Protein AF-A0A1X9MBA4-F1 (afdb_monomer)

Organism: NCBI:txid199441

Foldseek 3Di:
DDPVVVVVLLVLLVVLLVVLVVVLVVVVVDVDDDVVVLVVSLVSLVVSLVVLVVLCPDPVNVVCNVSSVVSNVSSVVSNVCSVVPD

Secondary structure (DSSP, 8-state):
--HHHHHHHHHHHHHHHHHHHHHHHHHHH-TT--HHHHHHHHHHHHHHHHHHHHHHH-GGGGGGHHHHHHHHHHHHHHHHHHHH--

Sequence (86 aa):
MSDTYIQSILNQVQKTIDQSLTELMEVKMIRENDPTEFSYLQHELNELEEKLASLLQDQNCSSYYPSLQDAHKRICEVQDIMIKGI

Mean predicted aligned error: 6.04 Å

Nearest PDB structures (foldseek):
  4hwi-assembly1_B  TM=6.824E-01  e=1.021E+00  Arabidopsis thaliana
  6tb3-assembly1_BW  TM=7.707E-01  e=1.836E+00  Saccharomyces cerevisiae S288C
  4hwc-assembly1_A  TM=7.058E-01  e=1.369E+00  Arabidopsis thaliana
  1cnt-assembly1_4  TM=6.164E-01  e=1.148E+00  Homo sapiens
  8ver-assembly1_B  TM=4.782E-01  e=8.944E+00  Escherichia coli

Solvent-accessible surface area (backbone atoms only — not comparable to full-atom values): 4959 Å² total; per-residue (Å²): 137,56,73,68,55,56,52,51,49,53,52,49,51,54,51,54,50,54,49,49,54,48,50,56,53,45,49,74,75,38,100,72,69,59,72,62,62,58,50,49,49,53,50,53,50,51,56,50,43,55,52,40,54,54,48,72,69,37,79,90,39,62,92,45,41,67,62,48,50,51,51,43,53,51,46,53,53,51,51,50,44,65,72,69,5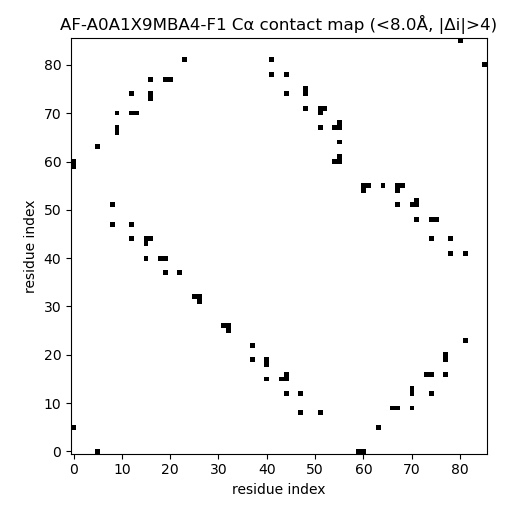4,133

Structure (mmCIF, N/CA/C/O backbone):
data_AF-A0A1X9MBA4-F1
#
_entry.id   AF-A0A1X9MBA4-F1
#
loop_
_atom_site.group_PDB
_atom_site.id
_atom_site.type_symbol
_atom_site.label_atom_id
_atom_site.label_alt_id
_atom_site.label_comp_id
_atom_site.label_asym_id
_atom_site.label_entity_id
_atom_site.label_seq_id
_atom_site.pdbx_PDB_ins_code
_atom_site.Cartn_x
_atom_site.Cartn_y
_atom_site.Cartn_z
_atom_site.occupancy
_atom_site.B_iso_or_equiv
_atom_site.auth_seq_id
_atom_site.auth_comp_id
_atom_site.auth_asym_id
_atom_site.auth_atom_id
_atom_site.pdbx_PDB_model_num
ATOM 1 N N . MET A 1 1 ? 12.408 8.965 -15.993 1.00 62.22 1 MET A N 1
ATOM 2 C CA . MET A 1 1 ? 12.108 8.959 -14.545 1.00 62.22 1 MET A CA 1
ATOM 3 C C . MET A 1 1 ? 13.402 8.733 -13.779 1.00 62.22 1 MET A C 1
ATOM 5 O O . MET A 1 1 ? 14.259 8.045 -14.315 1.00 62.22 1 MET A O 1
ATOM 9 N N . SER A 1 2 ? 13.594 9.343 -12.604 1.00 77.06 2 SER A N 1
ATOM 10 C CA . SER A 1 2 ? 14.776 9.067 -11.771 1.00 77.06 2 SER A CA 1
ATOM 11 C C . SER A 1 2 ? 14.486 7.931 -10.791 1.00 77.06 2 SER A C 1
ATOM 13 O O . SER A 1 2 ? 13.392 7.854 -10.235 1.00 77.06 2 SER A O 1
ATOM 15 N N . ASP A 1 3 ? 15.475 7.083 -10.527 1.00 81.50 3 ASP A N 1
ATOM 16 C CA . ASP A 1 3 ? 15.368 5.981 -9.559 1.00 81.50 3 ASP A CA 1
ATOM 17 C C . ASP A 1 3 ? 14.947 6.471 -8.162 1.00 81.50 3 ASP A C 1
ATOM 19 O O . ASP A 1 3 ? 14.171 5.825 -7.460 1.00 81.50 3 ASP A O 1
ATOM 23 N N . THR A 1 4 ? 15.385 7.677 -7.788 1.00 85.88 4 THR A N 1
ATOM 24 C CA . THR A 1 4 ? 14.998 8.359 -6.545 1.00 85.88 4 THR A CA 1
ATOM 25 C C . THR A 1 4 ? 13.497 8.633 -6.471 1.00 85.88 4 THR A C 1
ATOM 27 O O . THR A 1 4 ? 12.909 8.540 -5.396 1.00 85.88 4 THR A O 1
ATOM 30 N N . TYR A 1 5 ? 12.859 8.950 -7.601 1.00 87.00 5 TYR A N 1
ATOM 31 C CA . TYR A 1 5 ? 11.415 9.165 -7.653 1.00 87.00 5 TYR A CA 1
ATOM 32 C C . TYR A 1 5 ? 10.658 7.859 -7.403 1.00 87.00 5 TYR A C 1
ATOM 34 O O . TYR A 1 5 ? 9.779 7.822 -6.548 1.00 87.00 5 TYR A O 1
ATOM 42 N N . ILE A 1 6 ? 11.053 6.767 -8.064 1.00 85.75 6 ILE A N 1
ATOM 43 C CA . ILE A 1 6 ? 10.426 5.447 -7.882 1.00 85.75 6 ILE A CA 1
ATOM 44 C C . ILE A 1 6 ? 10.571 4.977 -6.431 1.00 85.75 6 ILE A C 1
ATOM 46 O O . ILE A 1 6 ? 9.601 4.536 -5.818 1.00 85.75 6 ILE A O 1
ATOM 50 N N . GLN A 1 7 ? 11.759 5.133 -5.845 1.00 89.19 7 GLN A N 1
ATOM 51 C CA . GLN A 1 7 ? 11.991 4.808 -4.436 1.00 89.19 7 GLN A CA 1
ATOM 52 C C . GLN A 1 7 ? 11.145 5.669 -3.492 1.00 89.19 7 GLN A C 1
ATOM 54 O O . GLN A 1 7 ? 10.623 5.157 -2.504 1.00 89.19 7 GLN A O 1
ATOM 59 N N . SER A 1 8 ? 10.973 6.958 -3.797 1.00 91.69 8 SER A N 1
ATOM 60 C CA . SER A 1 8 ? 10.089 7.836 -3.025 1.00 91.69 8 SER A CA 1
ATOM 61 C C . SER A 1 8 ? 8.641 7.350 -3.062 1.00 91.69 8 SER A C 1
ATOM 63 O O . SER A 1 8 ? 7.992 7.335 -2.020 1.00 91.69 8 SER A O 1
ATOM 65 N N . ILE A 1 9 ? 8.148 6.927 -4.231 1.00 90.69 9 ILE A N 1
ATOM 66 C CA . ILE A 1 9 ? 6.797 6.372 -4.368 1.00 90.69 9 ILE A CA 1
ATOM 67 C C . ILE A 1 9 ? 6.666 5.084 -3.557 1.00 90.69 9 ILE A C 1
ATOM 69 O O . ILE A 1 9 ? 5.752 4.975 -2.750 1.00 90.69 9 ILE A O 1
ATOM 73 N N . LEU A 1 10 ? 7.603 4.142 -3.687 1.00 91.12 10 LEU A N 1
ATOM 74 C CA . LEU A 1 10 ? 7.567 2.883 -2.931 1.00 91.12 10 LEU A CA 1
ATOM 75 C C . LEU A 1 10 ? 7.589 3.109 -1.410 1.00 91.12 10 LEU A C 1
ATOM 77 O O . LEU A 1 10 ? 6.845 2.459 -0.678 1.00 91.12 10 LEU A O 1
ATOM 81 N N . ASN A 1 11 ? 8.390 4.065 -0.932 1.00 93.38 11 ASN A N 1
ATOM 82 C CA . ASN A 1 11 ? 8.409 4.441 0.482 1.00 93.38 11 ASN A CA 1
ATOM 83 C C . ASN A 1 11 ? 7.083 5.061 0.933 1.00 93.38 11 ASN A C 1
ATOM 85 O O . ASN A 1 11 ? 6.618 4.778 2.036 1.00 93.38 11 ASN A O 1
ATOM 89 N N . GLN A 1 12 ? 6.473 5.900 0.093 1.00 92.44 12 GLN A N 1
ATOM 90 C CA . GLN A 1 12 ? 5.173 6.494 0.388 1.00 92.44 12 GLN A CA 1
ATOM 91 C C . GLN A 1 12 ? 4.082 5.422 0.460 1.00 92.44 12 GLN A C 1
ATOM 93 O O . GLN A 1 12 ? 3.316 5.414 1.416 1.00 92.44 12 GLN A O 1
ATOM 98 N N . VAL A 1 13 ? 4.080 4.468 -0.475 1.00 91.94 13 VAL A N 1
ATOM 99 C CA . VAL A 1 13 ? 3.169 3.315 -0.470 1.00 91.94 13 VAL A CA 1
ATOM 100 C C . VAL A 1 13 ? 3.290 2.522 0.820 1.00 91.94 13 VAL A C 1
ATOM 102 O O . VAL A 1 13 ? 2.286 2.284 1.485 1.00 91.94 13 VAL A O 1
ATOM 105 N N . GLN A 1 14 ? 4.512 2.152 1.206 1.00 91.88 14 GLN A N 1
ATOM 106 C CA . GLN A 1 14 ? 4.736 1.399 2.437 1.00 91.88 14 GLN A CA 1
ATOM 107 C C . GLN A 1 14 ? 4.21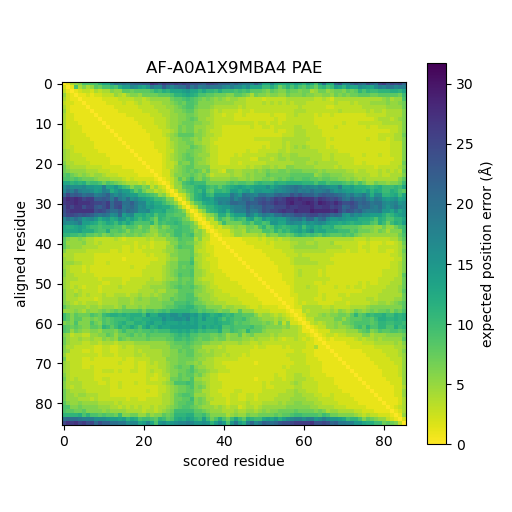8 2.167 3.661 1.00 91.88 14 GLN A C 1
ATOM 109 O O . GLN A 1 14 ? 3.509 1.595 4.483 1.00 91.88 14 GLN A O 1
ATOM 114 N N . LYS A 1 15 ? 4.499 3.473 3.746 1.00 94.25 15 LYS A N 1
ATOM 115 C CA . LYS A 1 15 ? 4.036 4.317 4.851 1.00 94.25 15 LYS A CA 1
ATOM 116 C C . LYS A 1 15 ? 2.50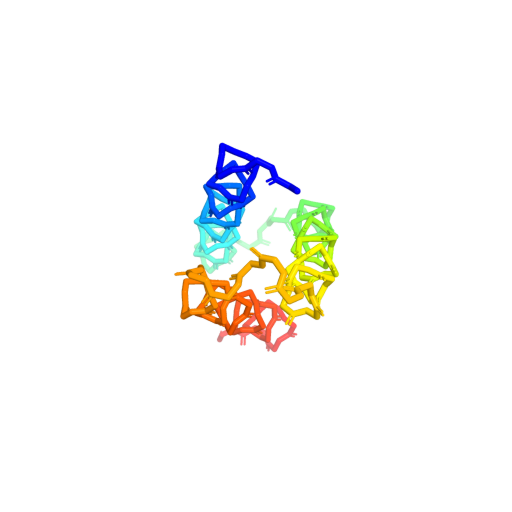6 4.398 4.921 1.00 94.25 15 LYS A C 1
ATOM 118 O O . LYS A 1 15 ? 1.953 4.205 6.000 1.00 94.25 15 LYS A O 1
ATOM 123 N N . THR A 1 16 ? 1.833 4.662 3.802 1.00 91.81 16 THR A N 1
ATOM 124 C CA . THR A 1 16 ? 0.365 4.769 3.760 1.00 91.81 16 THR A CA 1
ATOM 125 C C . THR A 1 16 ? -0.296 3.419 4.062 1.00 91.81 16 THR A C 1
ATOM 127 O O . THR A 1 16 ? -1.306 3.375 4.765 1.00 91.81 16 THR A O 1
ATOM 130 N N . ILE A 1 17 ? 0.293 2.301 3.617 1.00 91.19 17 ILE A N 1
ATOM 131 C CA . ILE A 1 17 ? -0.154 0.948 3.990 1.00 91.19 17 ILE A CA 1
ATOM 132 C C . ILE A 1 17 ? -0.031 0.727 5.499 1.00 91.19 17 ILE A C 1
ATOM 134 O O . ILE A 1 17 ? -0.993 0.288 6.125 1.00 91.19 17 ILE A O 1
ATOM 138 N N . ASP A 1 18 ? 1.119 1.046 6.093 1.00 91.12 18 ASP A N 1
ATOM 139 C CA . ASP A 1 18 ? 1.343 0.848 7.528 1.00 91.12 18 ASP A CA 1
ATOM 140 C C . ASP A 1 18 ? 0.377 1.696 8.371 1.00 91.12 18 ASP A C 1
ATOM 142 O O . ASP A 1 18 ? -0.165 1.216 9.369 1.00 91.12 18 ASP A O 1
ATOM 146 N N . GLN A 1 19 ? 0.095 2.929 7.936 1.00 90.00 19 GLN A N 1
ATOM 147 C CA . GLN A 1 19 ? -0.923 3.787 8.549 1.00 90.00 19 GLN A CA 1
ATOM 148 C C . GLN A 1 19 ? -2.324 3.175 8.423 1.00 90.00 19 GLN A C 1
ATOM 150 O O . GLN A 1 19 ? -3.020 3.041 9.423 1.00 90.00 19 GLN A O 1
ATOM 155 N N . SER A 1 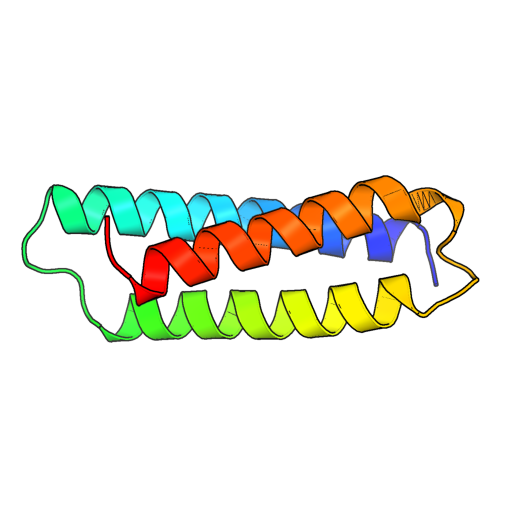20 ? -2.701 2.706 7.232 1.00 87.56 20 SER A N 1
ATOM 156 C CA . SER A 1 20 ? -4.008 2.078 6.986 1.00 87.56 20 SER A CA 1
ATOM 157 C C . SER A 1 20 ? -4.222 0.815 7.817 1.00 87.56 20 SER A C 1
ATOM 159 O O . SER A 1 20 ? -5.295 0.608 8.377 1.00 87.56 20 SER A O 1
ATOM 161 N N . LEU A 1 21 ? -3.196 -0.028 7.948 1.00 86.75 21 LEU A N 1
ATOM 162 C CA . LEU A 1 21 ? -3.255 -1.224 8.788 1.00 86.75 21 LEU A CA 1
ATOM 163 C C . LEU A 1 21 ? -3.331 -0.882 10.279 1.00 86.75 21 LEU A C 1
ATOM 165 O O . LEU A 1 21 ? -4.018 -1.582 11.022 1.00 86.75 21 LEU A O 1
ATOM 169 N N . THR A 1 22 ? -2.647 0.179 10.713 1.00 86.81 22 THR A N 1
ATOM 170 C CA . THR A 1 22 ? -2.724 0.671 12.096 1.00 86.81 22 THR A CA 1
ATOM 171 C C . THR A 1 22 ? -4.138 1.138 12.413 1.00 86.81 22 THR A C 1
ATOM 173 O O . THR A 1 22 ? -4.738 0.623 13.353 1.00 86.81 22 THR A O 1
ATOM 176 N N . GLU A 1 23 ? -4.722 1.982 11.563 1.00 81.12 23 GLU A N 1
ATOM 177 C CA . GLU A 1 23 ? -6.111 2.430 11.709 1.00 81.12 23 GLU A CA 1
ATOM 178 C C . GLU A 1 23 ? -7.101 1.260 11.715 1.00 81.12 23 GLU A C 1
ATOM 180 O O . GLU A 1 23 ? -7.985 1.188 12.562 1.00 81.12 23 GLU A O 1
ATOM 185 N N . LEU A 1 24 ? -6.930 0.273 10.830 1.00 79.62 24 LEU A N 1
ATOM 186 C CA . LEU A 1 24 ? -7.768 -0.932 10.820 1.00 79.62 24 LEU A CA 1
ATOM 187 C C . LEU A 1 24 ? -7.685 -1.728 12.132 1.00 79.62 24 LEU A C 1
ATOM 189 O O . LEU A 1 24 ? -8.677 -2.328 12.557 1.00 79.62 24 LEU A O 1
ATOM 193 N N . MET A 1 25 ? -6.516 -1.770 12.776 1.00 78.31 25 MET A N 1
ATOM 194 C CA . MET A 1 25 ? -6.359 -2.389 14.094 1.00 78.31 25 MET A CA 1
ATOM 195 C C . MET A 1 25 ? -6.997 -1.544 15.198 1.00 78.31 25 MET A C 1
ATOM 197 O O . MET A 1 25 ? -7.627 -2.105 16.096 1.00 78.31 25 MET A O 1
ATOM 201 N N . GLU A 1 26 ? -6.874 -0.221 15.127 1.00 73.56 26 GLU A N 1
ATOM 202 C CA . GLU A 1 26 ? -7.479 0.703 16.087 1.00 73.56 26 GLU A CA 1
ATOM 203 C C . GLU A 1 26 ? -9.009 0.680 16.010 1.00 73.56 26 GLU A C 1
ATOM 205 O O . GLU A 1 26 ? -9.650 0.536 17.048 1.00 73.56 26 GLU A O 1
ATOM 210 N N . VAL A 1 27 ? -9.600 0.632 14.810 1.00 63.72 27 VAL A N 1
ATOM 211 C CA . VAL A 1 27 ? -11.044 0.409 14.586 1.00 63.72 27 VAL A CA 1
ATOM 212 C C . VAL A 1 27 ? -11.534 -0.878 15.264 1.00 63.72 27 VAL A C 1
ATOM 214 O O . VAL A 1 27 ? -12.641 -0.929 15.803 1.00 63.72 27 VAL A O 1
ATOM 217 N N . LYS A 1 28 ? -10.721 -1.945 15.277 1.00 60.91 28 LYS A N 1
ATOM 218 C CA . LYS A 1 28 ? -11.074 -3.181 15.998 1.00 60.91 28 LYS A CA 1
ATOM 219 C C . LYS A 1 28 ? -11.026 -3.027 17.515 1.00 60.91 28 LYS A C 1
ATOM 221 O O . LYS A 1 28 ? -11.743 -3.749 18.208 1.00 60.91 28 LYS A O 1
ATOM 226 N N . MET A 1 29 ? -10.171 -2.147 18.035 1.00 55.81 29 MET A N 1
ATOM 227 C CA . MET A 1 29 ? -10.020 -1.918 19.474 1.00 55.81 29 MET A CA 1
ATOM 228 C C . MET A 1 29 ? -10.977 -0.846 20.011 1.00 55.81 29 MET A C 1
ATOM 230 O O . MET A 1 29 ? -11.391 -0.935 21.167 1.00 55.81 29 MET A O 1
ATOM 234 N N . ILE A 1 30 ? -11.354 0.136 19.191 1.00 52.66 30 ILE A N 1
ATOM 235 C CA . ILE A 1 30 ? -12.088 1.337 19.585 1.00 52.66 30 ILE A CA 1
ATOM 236 C C . ILE A 1 30 ? -13.292 1.504 18.650 1.00 52.66 30 ILE A C 1
ATOM 238 O O . ILE A 1 30 ? -13.158 1.675 17.445 1.00 52.66 30 ILE A O 1
ATOM 242 N N . ARG A 1 31 ? -14.507 1.484 19.209 1.00 52.78 31 ARG A N 1
ATOM 243 C CA . ARG A 1 31 ? -15.777 1.657 18.470 1.00 52.78 31 ARG A CA 1
ATOM 244 C C . ARG A 1 31 ? -16.018 3.093 17.947 1.00 52.78 31 ARG A C 1
ATOM 246 O O . ARG A 1 31 ? -17.163 3.425 17.654 1.00 52.78 31 ARG A O 1
ATOM 253 N N . GLU A 1 32 ? -14.996 3.946 17.870 1.00 52.16 32 GLU A N 1
ATOM 254 C CA . GLU A 1 32 ? -15.141 5.407 17.720 1.00 52.16 32 GLU A CA 1
ATOM 255 C C . GLU A 1 32 ? -14.219 6.049 16.666 1.00 52.16 32 GLU A C 1
ATOM 257 O O . GLU A 1 32 ? -14.001 7.255 16.733 1.00 52.16 32 GLU A O 1
ATOM 262 N N . ASN A 1 33 ? -13.682 5.318 15.681 1.00 53.66 33 ASN A N 1
ATOM 263 C CA . ASN A 1 33 ? -12.893 6.003 14.645 1.00 53.66 33 ASN A CA 1
ATOM 264 C C . ASN A 1 33 ? -13.786 6.801 13.684 1.00 53.66 33 ASN A C 1
ATOM 266 O O . ASN A 1 33 ? -14.828 6.330 13.213 1.00 53.66 33 ASN A O 1
ATOM 270 N N . ASP A 1 34 ? -13.355 8.036 13.426 1.00 58.00 34 ASP A N 1
ATOM 271 C CA . ASP A 1 34 ? -14.030 8.998 12.566 1.00 58.00 34 ASP A CA 1
ATOM 272 C C . ASP A 1 34 ? -13.982 8.496 11.108 1.00 58.00 34 ASP A C 1
ATOM 274 O O . ASP A 1 34 ? -12.895 8.252 10.572 1.00 58.00 34 ASP A O 1
ATOM 278 N N . PRO A 1 35 ? -15.129 8.349 10.418 1.00 61.59 35 PRO A N 1
ATOM 279 C CA . PRO A 1 35 ? -15.170 7.917 9.017 1.00 61.59 35 PRO A CA 1
ATOM 280 C C . PRO A 1 35 ? -14.349 8.813 8.068 1.00 61.59 35 PRO A C 1
ATOM 282 O O . PRO A 1 35 ? -14.046 8.408 6.941 1.00 61.59 35 PRO A O 1
ATOM 285 N N . THR A 1 36 ? -13.970 10.016 8.504 1.00 64.31 36 THR A N 1
ATOM 286 C CA . THR A 1 36 ? -13.151 10.971 7.752 1.00 64.31 36 THR A CA 1
ATOM 287 C C . THR A 1 36 ? -11.700 10.506 7.582 1.00 64.31 36 THR A C 1
ATOM 289 O O . THR A 1 36 ? -11.166 10.616 6.477 1.00 64.31 36 THR A O 1
ATOM 292 N N . GLU A 1 37 ? -11.062 9.944 8.615 1.00 66.00 37 GLU A N 1
ATOM 293 C CA . GLU A 1 37 ? -9.659 9.484 8.531 1.00 66.00 37 GLU A CA 1
ATOM 294 C C . GLU A 1 37 ? -9.525 8.248 7.638 1.00 66.00 37 GLU A C 1
ATOM 296 O O . GLU A 1 37 ? -8.625 8.154 6.801 1.00 66.00 37 GLU A O 1
ATOM 301 N N . PHE A 1 38 ? -10.504 7.349 7.721 1.00 74.12 38 PHE A N 1
ATOM 302 C CA . PHE A 1 38 ? -10.594 6.194 6.836 1.00 74.12 38 PHE A CA 1
ATOM 303 C C . PHE A 1 38 ? -10.761 6.602 5.366 1.00 74.12 38 PHE A C 1
ATOM 305 O O . PHE A 1 38 ? -10.098 6.064 4.479 1.00 74.12 38 PHE A O 1
ATOM 312 N N . SER A 1 39 ? -11.611 7.605 5.118 1.00 77.69 39 SER A N 1
ATOM 313 C CA . SER A 1 39 ? -11.831 8.166 3.781 1.00 77.69 39 SER A CA 1
ATOM 314 C C . SER A 1 39 ? -10.567 8.829 3.224 1.00 77.69 39 SER A C 1
ATOM 316 O O . SER A 1 39 ? -10.292 8.722 2.028 1.00 77.69 39 SER A O 1
ATOM 318 N N . TYR A 1 40 ? -9.775 9.484 4.079 1.00 85.44 40 TYR A N 1
ATOM 319 C CA . TYR A 1 40 ? -8.507 10.100 3.690 1.00 85.44 40 TYR A CA 1
ATOM 320 C C . TYR A 1 40 ? -7.469 9.054 3.261 1.00 85.44 40 TYR A C 1
ATOM 322 O O . TYR A 1 40 ? -6.897 9.160 2.177 1.00 85.44 40 TYR A O 1
ATOM 330 N N . LEU A 1 41 ? -7.266 8.006 4.064 1.00 86.62 41 LEU A N 1
ATOM 331 C CA . LEU A 1 41 ? -6.313 6.940 3.737 1.00 86.62 41 LEU A CA 1
ATOM 332 C C . LEU A 1 41 ? -6.725 6.162 2.489 1.00 86.62 41 LEU A C 1
ATOM 334 O O . LEU A 1 41 ? -5.885 5.841 1.650 1.00 86.62 41 LEU A O 1
ATOM 338 N N . GLN A 1 42 ? -8.024 5.920 2.316 1.00 86.31 42 GLN A N 1
ATOM 339 C CA . GLN A 1 42 ? -8.535 5.283 1.109 1.00 86.31 42 GLN A CA 1
ATOM 340 C C . GLN A 1 42 ? -8.278 6.137 -0.143 1.00 86.31 42 GLN A C 1
ATOM 342 O O . GLN A 1 42 ? -7.910 5.601 -1.188 1.00 86.31 42 GLN A O 1
ATOM 347 N N . HIS A 1 43 ? -8.408 7.462 -0.036 1.00 89.56 43 HIS A N 1
ATOM 348 C CA . HIS A 1 43 ? -8.049 8.380 -1.115 1.00 89.56 43 HIS A CA 1
ATOM 349 C C . HIS A 1 43 ? -6.544 8.351 -1.424 1.00 89.56 43 HIS A C 1
ATOM 351 O O . HIS A 1 43 ? -6.166 8.253 -2.590 1.00 89.56 43 HIS A O 1
ATOM 357 N N . GLU A 1 44 ? -5.677 8.387 -0.405 1.00 91.06 44 GLU A N 1
ATOM 358 C CA . GLU A 1 44 ? -4.224 8.293 -0.612 1.00 91.06 44 GLU A CA 1
ATOM 359 C C . GLU A 1 44 ? -3.812 6.974 -1.278 1.00 91.06 44 GLU A C 1
ATOM 361 O O . GLU A 1 44 ? -2.983 6.981 -2.190 1.00 91.06 44 GLU A O 1
ATOM 366 N N . LEU A 1 45 ? -4.400 5.849 -0.861 1.00 91.75 45 LEU A N 1
ATOM 367 C CA . LEU A 1 45 ? -4.146 4.547 -1.476 1.00 91.75 45 LEU A CA 1
ATOM 368 C C . LEU A 1 45 ? -4.556 4.531 -2.953 1.00 91.75 45 LEU A C 1
ATOM 370 O O . LEU A 1 45 ? -3.768 4.072 -3.777 1.00 91.75 45 LEU A O 1
ATOM 374 N N . ASN A 1 46 ? -5.718 5.097 -3.302 1.00 92.06 46 ASN A N 1
ATOM 375 C CA . ASN A 1 46 ? -6.162 5.204 -4.697 1.00 92.06 46 ASN A CA 1
ATOM 376 C C . ASN A 1 46 ? -5.193 6.046 -5.544 1.00 92.06 46 ASN A C 1
ATOM 378 O O . ASN A 1 46 ? -4.804 5.634 -6.635 1.00 92.06 46 ASN A O 1
ATOM 382 N N . GLU A 1 47 ? -4.749 7.206 -5.046 1.00 93.56 47 GLU A N 1
ATOM 383 C CA . GLU A 1 47 ? -3.778 8.024 -5.784 1.00 93.56 47 GLU A CA 1
ATOM 384 C C . GLU A 1 47 ? -2.455 7.285 -6.019 1.00 93.56 47 GLU A C 1
ATOM 386 O O . GLU A 1 47 ? -1.811 7.439 -7.061 1.00 93.56 47 GLU A O 1
ATOM 391 N N . LEU A 1 48 ? -1.996 6.537 -5.015 1.00 92.19 48 LEU A N 1
ATOM 392 C CA . LEU A 1 48 ? -0.757 5.776 -5.101 1.00 92.19 48 LEU A CA 1
ATOM 393 C C . LEU A 1 48 ? -0.899 4.583 -6.048 1.00 92.19 48 LEU A C 1
ATOM 395 O O . LEU A 1 48 ? 0.035 4.310 -6.801 1.00 92.19 48 LEU A O 1
ATOM 399 N N . GLU A 1 49 ? -2.058 3.929 -6.070 1.00 92.06 49 GLU A N 1
ATOM 400 C CA . GLU A 1 49 ? -2.395 2.877 -7.030 1.00 92.06 49 GLU A CA 1
ATOM 401 C C . GLU A 1 49 ? -2.325 3.395 -8.472 1.00 92.06 49 GLU A C 1
ATOM 403 O O . GLU A 1 49 ? -1.625 2.813 -9.301 1.00 92.06 49 GLU A O 1
ATOM 408 N N . GLU A 1 50 ? -2.948 4.540 -8.768 1.00 92.12 50 GLU A N 1
ATOM 409 C CA . GLU A 1 50 ? -2.911 5.156 -10.102 1.00 92.12 50 GLU A CA 1
ATOM 410 C C . GLU A 1 50 ? -1.484 5.544 -10.529 1.00 92.12 50 GLU A C 1
ATOM 412 O O . GLU A 1 50 ? -1.072 5.327 -11.680 1.00 92.12 50 GLU A O 1
ATOM 417 N N . LYS A 1 51 ? -0.691 6.082 -9.591 1.00 89.88 51 LYS A N 1
ATOM 418 C CA . LYS A 1 51 ? 0.727 6.409 -9.819 1.00 89.88 51 LYS A CA 1
ATOM 419 C C . LYS A 1 51 ? 1.547 5.145 -10.094 1.00 89.88 51 LYS A C 1
ATOM 421 O O . LYS A 1 51 ? 2.352 5.140 -11.026 1.00 89.88 51 LYS A O 1
ATOM 426 N N . LEU A 1 52 ? 1.334 4.065 -9.338 1.00 89.44 52 LEU A N 1
ATOM 427 C CA . LEU A 1 52 ? 1.996 2.777 -9.564 1.00 89.44 52 LEU A CA 1
ATOM 428 C C . LEU A 1 52 ? 1.585 2.146 -10.896 1.00 89.44 52 LEU A C 1
ATOM 430 O O . LEU A 1 52 ? 2.453 1.667 -11.620 1.00 89.44 52 LEU A O 1
ATOM 434 N N . ALA A 1 53 ? 0.301 2.177 -11.255 1.00 89.06 53 ALA A N 1
ATOM 435 C CA . ALA A 1 53 ? -0.190 1.662 -12.530 1.00 89.06 53 ALA A CA 1
ATOM 436 C C . ALA A 1 53 ? 0.448 2.402 -13.715 1.00 89.06 53 ALA A C 1
ATOM 438 O O . ALA A 1 53 ? 0.863 1.777 -14.692 1.00 89.06 53 ALA A O 1
ATOM 439 N N . SER A 1 54 ? 0.609 3.723 -13.594 1.00 89.56 54 SER A N 1
ATOM 440 C CA . SER A 1 54 ? 1.320 4.539 -14.583 1.00 89.56 54 SER A CA 1
ATOM 441 C C . SER A 1 54 ? 2.802 4.151 -14.689 1.00 89.56 54 SER A C 1
ATOM 443 O O . SER A 1 54 ? 3.328 4.013 -15.792 1.00 89.56 54 SER A O 1
ATOM 445 N N . LEU A 1 55 ? 3.474 3.910 -13.556 1.00 87.56 55 LEU A N 1
ATOM 446 C CA . LEU A 1 55 ? 4.875 3.464 -13.518 1.00 87.56 55 LEU A CA 1
ATOM 447 C C . LEU A 1 55 ? 5.065 2.036 -14.054 1.00 87.56 55 LEU A C 1
ATOM 449 O O . LEU A 1 55 ? 6.076 1.757 -14.692 1.00 87.56 55 LEU A O 1
ATOM 453 N N . LEU A 1 56 ? 4.093 1.145 -13.849 1.00 86.62 56 LEU A N 1
ATOM 454 C CA . LEU A 1 56 ? 4.083 -0.214 -14.403 1.00 86.62 56 LEU A CA 1
ATOM 455 C C . LEU A 1 56 ? 3.871 -0.235 -15.924 1.00 86.62 56 LEU A C 1
ATOM 457 O O . LEU A 1 56 ? 4.239 -1.204 -16.582 1.00 86.62 56 LEU A O 1
ATOM 461 N N . GLN A 1 57 ? 3.283 0.810 -16.502 1.00 87.56 57 GLN A N 1
ATOM 462 C CA . GLN A 1 57 ? 3.161 0.954 -17.956 1.00 87.56 57 GLN A CA 1
ATOM 463 C C . GLN A 1 57 ? 4.390 1.633 -18.583 1.00 87.56 57 GLN A C 1
ATOM 465 O O .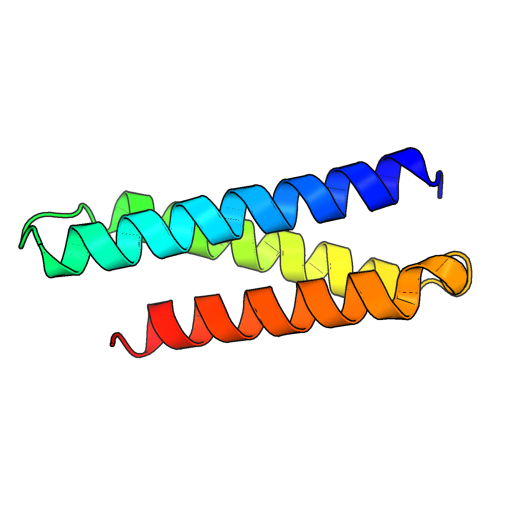 GLN A 1 57 ? 4.590 1.545 -19.798 1.00 87.56 57 GLN A O 1
ATOM 470 N N . ASP A 1 58 ? 5.236 2.281 -17.775 1.00 84.81 58 ASP A N 1
ATOM 471 C CA . ASP A 1 58 ? 6.460 2.927 -18.238 1.00 84.81 58 ASP A CA 1
ATOM 472 C C . ASP A 1 58 ? 7.580 1.895 -18.451 1.00 84.81 58 ASP A C 1
ATOM 474 O O . ASP A 1 58 ? 8.155 1.339 -17.512 1.00 84.81 58 ASP A O 1
ATOM 478 N N . GLN A 1 59 ? 7.950 1.680 -19.716 1.00 77.44 59 GLN A N 1
ATOM 479 C CA . GLN A 1 59 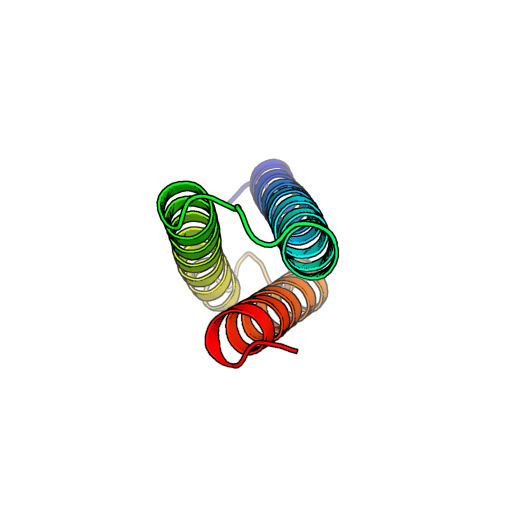? 9.027 0.765 -20.112 1.00 77.44 59 GLN A CA 1
ATOM 480 C C . GLN A 1 59 ? 10.392 1.152 -19.514 1.00 77.44 59 G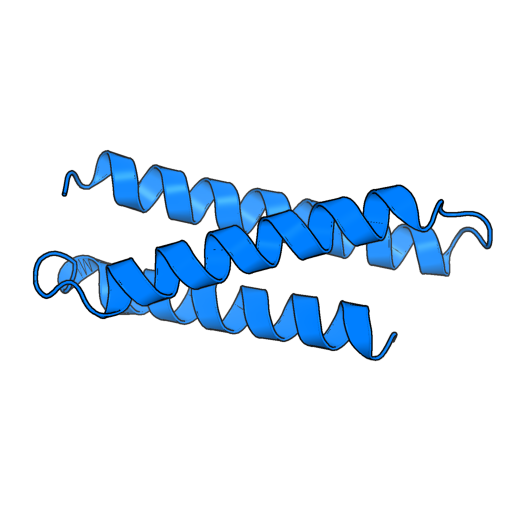LN A C 1
ATOM 482 O O . GLN A 1 59 ? 11.270 0.296 -19.369 1.00 77.44 59 GLN A O 1
ATOM 487 N N . ASN A 1 60 ? 10.570 2.412 -19.103 1.00 79.81 60 ASN A N 1
ATOM 488 C CA . ASN A 1 60 ? 11.785 2.877 -18.434 1.00 79.81 60 ASN A CA 1
ATOM 489 C C . ASN A 1 60 ? 11.908 2.375 -16.985 1.00 79.81 60 ASN A C 1
ATOM 491 O O . ASN A 1 60 ? 12.986 2.468 -16.406 1.00 79.81 60 ASN A O 1
ATOM 495 N N . CYS A 1 61 ? 10.837 1.824 -16.402 1.00 78.56 61 CYS A N 1
ATOM 496 C CA . CYS A 1 61 ? 10.805 1.329 -15.022 1.00 78.56 61 CYS A CA 1
ATOM 497 C C . CYS A 1 61 ? 10.988 -0.197 -14.919 1.00 78.56 61 CYS A C 1
ATOM 499 O O . CYS A 1 61 ? 10.772 -0.781 -13.857 1.00 78.56 61 CYS A O 1
ATOM 501 N N . SER A 1 62 ? 11.420 -0.853 -16.003 1.00 75.94 62 SER A N 1
ATOM 502 C CA . SER A 1 62 ? 11.555 -2.317 -16.100 1.00 75.94 62 SER A CA 1
ATOM 503 C C . SER A 1 62 ? 12.399 -2.950 -14.979 1.00 75.94 62 SER A C 1
ATOM 505 O O . SER A 1 62 ? 12.116 -4.063 -14.547 1.00 75.94 62 SER A O 1
ATOM 507 N N . SER A 1 63 ? 13.415 -2.250 -14.466 1.00 83.06 63 SER A N 1
ATOM 508 C CA . SER A 1 63 ? 14.260 -2.718 -13.353 1.00 83.06 63 SER A CA 1
ATOM 509 C C . SER A 1 63 ? 13.546 -2.744 -11.996 1.00 83.06 63 SER A C 1
ATOM 511 O O . SER A 1 63 ? 13.933 -3.513 -11.120 1.00 83.06 63 SER A O 1
ATOM 513 N N . TYR A 1 64 ? 12.497 -1.939 -11.827 1.00 84.19 64 TYR A N 1
ATOM 514 C CA . TYR A 1 64 ? 11.698 -1.835 -10.602 1.00 84.19 64 TYR A CA 1
ATOM 515 C C . TYR A 1 64 ? 10.360 -2.567 -10.704 1.00 84.19 64 TYR A C 1
ATOM 517 O O . TYR A 1 64 ? 9.583 -2.547 -9.752 1.00 84.19 64 TYR A O 1
ATOM 525 N N . TYR A 1 65 ? 10.098 -3.228 -11.834 1.00 85.75 65 TYR A N 1
ATOM 526 C CA . TYR A 1 65 ? 8.832 -3.900 -12.113 1.00 85.75 65 TYR A CA 1
ATOM 527 C C . TYR A 1 65 ? 8.376 -4.846 -10.993 1.00 85.75 65 TYR A C 1
ATOM 529 O O . TYR A 1 65 ? 7.226 -4.723 -10.576 1.00 85.75 65 TYR A O 1
ATOM 537 N N . PRO A 1 66 ? 9.244 -5.719 -10.431 1.00 88.81 66 PRO A N 1
ATOM 538 C CA . PRO A 1 66 ? 8.838 -6.596 -9.334 1.00 88.81 66 PRO A CA 1
ATOM 539 C C . PRO A 1 66 ? 8.392 -5.803 -8.099 1.00 88.81 66 PRO A C 1
ATOM 541 O O . PRO A 1 66 ? 7.324 -6.057 -7.554 1.00 88.81 66 PRO A O 1
ATOM 544 N N . SER A 1 67 ? 9.157 -4.780 -7.710 1.00 88.94 67 SER A N 1
ATOM 545 C CA . SER A 1 67 ? 8.848 -3.949 -6.541 1.00 88.94 67 SER A CA 1
ATOM 546 C C . SER A 1 67 ? 7.577 -3.119 -6.727 1.00 88.94 67 SER A C 1
ATOM 548 O O . SER A 1 67 ? 6.803 -2.961 -5.787 1.00 88.94 67 SER A O 1
ATOM 550 N N . LEU A 1 68 ? 7.351 -2.588 -7.932 1.00 89.50 68 LEU A N 1
ATOM 551 C CA . LEU A 1 68 ? 6.140 -1.841 -8.279 1.00 89.50 68 LEU A CA 1
ATOM 552 C C . LEU A 1 68 ? 4.907 -2.750 -8.291 1.00 89.50 68 LEU A C 1
ATOM 554 O O . LEU A 1 68 ? 3.849 -2.354 -7.808 1.00 89.50 68 LEU A O 1
ATOM 558 N N . GLN A 1 69 ? 5.047 -3.972 -8.807 1.00 90.81 69 GLN A N 1
ATOM 559 C CA . GLN A 1 69 ? 3.973 -4.959 -8.842 1.00 90.81 69 GLN A CA 1
ATOM 560 C C . GLN A 1 69 ? 3.606 -5.436 -7.434 1.00 90.81 69 GLN A C 1
ATOM 562 O O . GLN A 1 69 ? 2.422 -5.510 -7.104 1.00 90.81 69 GLN A O 1
ATOM 567 N N . ASP A 1 70 ? 4.606 -5.710 -6.594 1.00 92.25 70 ASP A N 1
ATOM 568 C CA . ASP A 1 70 ? 4.394 -6.073 -5.194 1.00 92.25 70 ASP A CA 1
ATOM 569 C C . ASP A 1 70 ? 3.702 -4.940 -4.431 1.00 92.25 70 ASP A C 1
ATOM 571 O O . ASP A 1 70 ? 2.726 -5.184 -3.723 1.00 92.25 70 ASP A O 1
ATOM 575 N N . ALA A 1 71 ? 4.153 -3.695 -4.616 1.00 91.38 71 ALA A N 1
ATOM 576 C CA . ALA A 1 71 ? 3.528 -2.521 -4.013 1.00 91.38 71 ALA A CA 1
ATOM 577 C C . ALA A 1 71 ? 2.063 -2.362 -4.452 1.00 91.38 71 ALA A C 1
ATOM 579 O O . ALA A 1 71 ? 1.190 -2.186 -3.604 1.00 91.38 71 ALA A O 1
ATOM 580 N N . HIS A 1 72 ? 1.780 -2.499 -5.750 1.00 91.56 72 HIS A N 1
ATOM 581 C CA . HIS A 1 72 ? 0.423 -2.409 -6.291 1.00 91.56 72 HIS A CA 1
ATOM 582 C C . HIS A 1 72 ? -0.483 -3.490 -5.701 1.00 91.56 72 HIS A C 1
ATOM 584 O O . HIS A 1 72 ? -1.574 -3.199 -5.221 1.00 91.56 72 HIS A O 1
ATOM 590 N N . LYS A 1 73 ? -0.023 -4.747 -5.681 1.00 92.38 73 LYS A N 1
ATOM 591 C CA . LYS A 1 73 ? -0.779 -5.858 -5.093 1.00 92.38 73 LYS A CA 1
ATOM 592 C C . LYS A 1 73 ? -1.129 -5.586 -3.630 1.00 92.38 73 LYS A C 1
ATOM 594 O O . LYS A 1 73 ? -2.255 -5.833 -3.212 1.00 92.38 73 LYS A O 1
ATOM 599 N N . ARG A 1 74 ? -0.173 -5.055 -2.869 1.00 91.81 74 ARG A N 1
ATOM 600 C CA . ARG A 1 74 ? -0.334 -4.771 -1.442 1.00 91.81 74 ARG A CA 1
ATOM 601 C C . ARG A 1 74 ? -1.319 -3.631 -1.181 1.00 91.81 74 ARG A C 1
ATOM 603 O O . ARG A 1 74 ? -2.093 -3.730 -0.236 1.00 91.81 74 ARG A O 1
ATOM 610 N N . ILE A 1 75 ? -1.342 -2.599 -2.031 1.00 91.81 75 ILE A N 1
ATOM 611 C CA . ILE A 1 75 ? -2.379 -1.554 -1.984 1.00 91.81 75 ILE A CA 1
ATOM 612 C C . ILE A 1 75 ? -3.763 -2.170 -2.194 1.00 91.81 75 ILE A C 1
ATOM 614 O O . ILE A 1 75 ? -4.637 -1.963 -1.353 1.00 91.81 75 ILE A O 1
ATOM 618 N N . CYS A 1 76 ? -3.938 -2.983 -3.241 1.00 90.38 76 CYS A N 1
ATOM 619 C CA . CYS A 1 76 ? -5.226 -3.618 -3.521 1.00 90.38 76 CYS A CA 1
ATOM 620 C C . CYS A 1 76 ? -5.688 -4.515 -2.362 1.00 90.38 76 CYS A C 1
ATOM 622 O O . CYS A 1 76 ? -6.862 -4.506 -2.005 1.00 90.38 76 CYS A O 1
ATOM 624 N N . GLU A 1 77 ? -4.775 -5.280 -1.752 1.00 90.50 77 GLU A N 1
ATOM 625 C CA . GLU A 1 77 ? -5.082 -6.108 -0.579 1.00 90.50 77 GLU A CA 1
ATOM 626 C C . GLU A 1 77 ? -5.572 -5.259 0.602 1.00 90.50 77 GLU A C 1
ATOM 628 O O . GLU A 1 77 ? -6.580 -5.590 1.225 1.00 90.50 77 GLU A O 1
ATOM 633 N N . VAL A 1 78 ? -4.896 -4.146 0.898 1.00 88.50 78 VAL A N 1
ATOM 634 C CA . VAL A 1 78 ? -5.271 -3.251 2.002 1.00 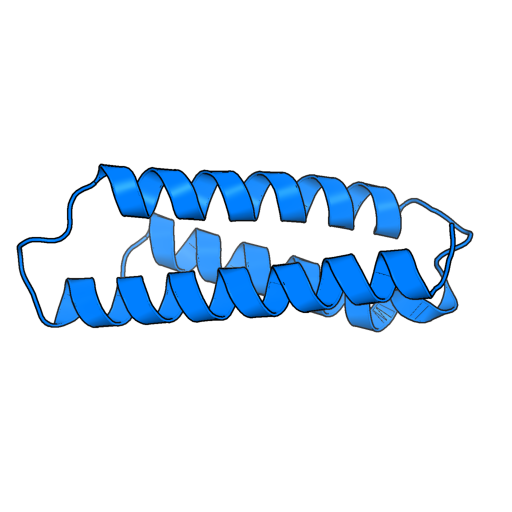88.50 78 VAL A CA 1
ATOM 635 C C . VAL A 1 78 ? -6.600 -2.552 1.721 1.00 88.50 78 VAL A C 1
ATOM 637 O O . VAL A 1 78 ? -7.459 -2.532 2.598 1.00 88.50 78 VAL A O 1
ATOM 640 N N . GLN A 1 79 ? -6.820 -2.042 0.507 1.00 86.62 79 GLN A N 1
ATOM 641 C CA . GLN A 1 79 ? -8.104 -1.452 0.110 1.00 86.62 79 GLN A CA 1
ATOM 642 C C . GLN A 1 79 ? -9.249 -2.472 0.199 1.00 86.62 79 GLN A C 1
ATOM 644 O O . GLN A 1 79 ? -10.333 -2.130 0.667 1.00 86.62 79 GLN A O 1
ATOM 649 N N . ASP A 1 80 ? -9.025 -3.725 -0.212 1.00 86.81 80 ASP A N 1
ATOM 650 C CA . ASP A 1 80 ? -10.036 -4.786 -0.120 1.00 86.81 80 ASP A CA 1
ATOM 651 C C . ASP A 1 80 ? -10.403 -5.081 1.341 1.00 86.81 80 ASP A C 1
ATOM 653 O O . ASP A 1 80 ? -11.585 -5.180 1.677 1.00 86.81 80 ASP A O 1
ATOM 657 N N . ILE A 1 81 ? -9.400 -5.138 2.224 1.00 84.62 81 ILE A N 1
ATOM 658 C CA . ILE A 1 81 ? -9.593 -5.267 3.674 1.00 84.62 81 ILE A CA 1
ATOM 659 C C . ILE A 1 81 ? -10.372 -4.069 4.230 1.00 84.62 81 ILE A C 1
ATOM 661 O O . ILE A 1 81 ? -11.289 -4.247 5.033 1.00 84.62 81 ILE A O 1
ATOM 665 N N . MET A 1 82 ? -10.035 -2.855 3.793 1.00 80.06 82 MET A N 1
ATOM 666 C CA . MET A 1 82 ? -10.720 -1.634 4.208 1.00 80.06 82 MET A CA 1
ATOM 667 C C . MET A 1 82 ? -12.200 -1.636 3.795 1.00 80.06 82 MET A C 1
ATOM 669 O O . MET A 1 82 ? -13.066 -1.299 4.597 1.00 80.06 82 MET A O 1
ATOM 673 N N . ILE A 1 83 ? -12.515 -2.059 2.570 1.00 78.94 83 ILE A N 1
ATOM 674 C CA . ILE A 1 83 ? -13.893 -2.087 2.058 1.00 78.94 83 ILE A CA 1
ATOM 675 C C . ILE A 1 83 ? -14.721 -3.183 2.731 1.00 78.94 83 ILE A C 1
ATOM 677 O O . ILE A 1 83 ? -15.873 -2.954 3.099 1.00 78.94 83 ILE A O 1
ATOM 681 N N . LYS A 1 84 ? -14.165 -4.393 2.849 1.00 77.44 84 LYS A N 1
ATOM 682 C CA . LYS A 1 84 ? -14.902 -5.549 3.375 1.00 77.44 84 LYS A CA 1
ATOM 683 C C . LYS A 1 84 ? -15.038 -5.513 4.893 1.00 77.44 84 LYS A C 1
ATOM 685 O O . LYS A 1 84 ? -15.955 -6.139 5.424 1.00 77.44 84 LYS A O 1
ATOM 690 N N . GLY A 1 85 ? -14.147 -4.796 5.576 1.00 63.84 85 GLY A N 1
ATOM 691 C 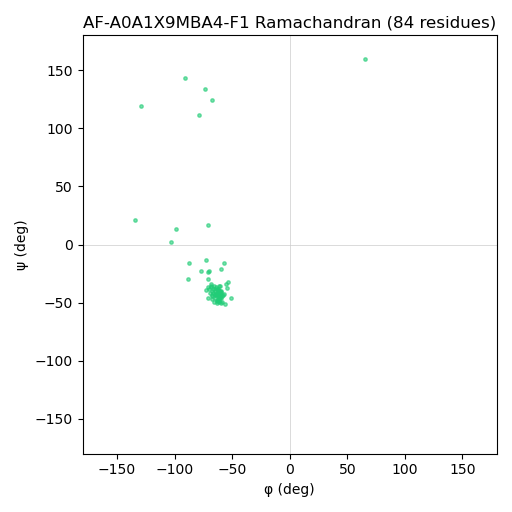CA . GLY A 1 85 ? -13.902 -5.022 6.994 1.00 63.84 85 GLY A CA 1
ATOM 692 C C . GLY A 1 85 ? -13.288 -6.410 7.221 1.00 63.84 85 GLY A C 1
ATOM 693 O O . GLY A 1 85 ? -13.365 -7.297 6.369 1.00 63.84 85 GLY A O 1
ATOM 694 N N . ILE A 1 86 ? -12.641 -6.604 8.371 1.00 57.66 86 ILE A N 1
ATOM 695 C CA . ILE A 1 86 ? -12.083 -7.910 8.771 1.00 57.66 86 ILE A CA 1
ATOM 696 C C . ILE A 1 86 ? -13.052 -8.627 9.702 1.00 57.66 86 ILE A C 1
ATOM 698 O O . ILE A 1 86 ? -13.448 -7.988 10.703 1.00 57.66 86 ILE A O 1
#

pLDDT: mean 82.49, std 11.61, range [52.16, 94.25]

Radius of gyration: 14.05 Å; Cα contacts (8 Å, |Δi|>4): 50; chains: 1; bounding box: 31×19×40 Å